Protein AF-A0A816WF20-F1 (afdb_monomer_lite)

Radius of gyration: 17.98 Å; chains: 1; bounding box: 58×35×50 Å

Organism: NCBI:txid392030

Secondary structure (DSSP, 8-state):
--EEGGG---------HHHHHHHHS-HHHHHHHHHHHHHHHSTT---EEEEETTEEEEEEEEEEETTEEEEEEEEEEEE-SSSSSEEEEEE---S---SSS--HHHHHHHHHHHTGGGTT----TT-HHHHHHHHHHHHHTT--------------

Sequence (156 aa):
MEKKIEDVDFEFPQLSLDDLHALFLSSYKIKLAPAYVEEHLDKDGDYIIGIGDDNDFILRCTIQSRHSNAVKYKTWIQYSLTGEPIVAWYYTSTAEAMTLGSCSHVVSIIWYLSYARHHDFQVSQGRHRIQQAVMERTIESEGDVEEIDSNHDEED

Foldseek 3Di:
DKDAPVPDDADAAADDPVRLCVQQVDPPLLVCLLLQCLQQVDPPHPWIWDQPPVDSQKIWTWGADPVDNPDIKIKIWGADPPDGGTDDMDMDDPPPPPPGHDDSNVSNVNCVNRYQVVVPNDRDPPDNPPCVVVVVVVVVVVPDPDPPPPPDDDDD

Structure (mmCIF, N/CA/C/O backbone):
data_AF-A0A816WF20-F1
#
_entry.id   AF-A0A816WF20-F1
#
loop_
_atom_site.group_PDB
_atom_site.id
_atom_site.type_symbol
_atom_site.label_atom_id
_atom_site.label_alt_id
_atom_site.label_comp_id
_atom_site.label_asym_id
_atom_site.label_entity_id
_atom_site.label_seq_id
_atom_site.pdbx_PDB_ins_code
_atom_site.Cartn_x
_atom_site.Cartn_y
_atom_site.Cartn_z
_atom_site.occupancy
_atom_site.B_iso_or_equiv
_atom_site.auth_seq_id
_atom_site.auth_comp_id
_atom_site.auth_asym_id
_atom_site.auth_atom_id
_atom_site.pdbx_PDB_model_num
ATOM 1 N N . MET A 1 1 ? -4.320 -15.632 -9.854 1.00 47.75 1 MET A N 1
ATOM 2 C CA . MET A 1 1 ? -4.098 -14.922 -11.154 1.00 47.75 1 MET A CA 1
ATOM 3 C C . MET A 1 1 ? -3.602 -13.505 -10.869 1.00 47.75 1 MET A C 1
ATOM 5 O O . MET A 1 1 ? -4.205 -12.844 -10.038 1.00 47.75 1 MET A O 1
ATOM 9 N N . GLU A 1 2 ? -2.506 -13.057 -11.484 1.00 54.78 2 GLU A N 1
ATOM 10 C CA . GLU A 1 2 ? -1.911 -11.727 -11.252 1.00 54.78 2 GLU A CA 1
ATOM 11 C C . GLU A 1 2 ? -2.718 -10.622 -11.957 1.00 54.78 2 GLU A C 1
ATOM 13 O O . GLU A 1 2 ? -3.037 -10.754 -13.138 1.00 54.78 2 GLU A O 1
ATOM 18 N N . LYS A 1 3 ? -3.082 -9.560 -11.233 1.00 59.06 3 LYS A N 1
ATOM 19 C CA . LYS A 1 3 ? -3.906 -8.448 -11.729 1.00 59.06 3 LYS A CA 1
ATOM 20 C C . LYS A 1 3 ? -3.264 -7.111 -11.341 1.00 59.06 3 LYS A C 1
ATOM 22 O O . LYS A 1 3 ? -2.439 -7.052 -10.427 1.00 59.06 3 LYS A O 1
ATOM 27 N N . LYS A 1 4 ? -3.608 -6.031 -12.043 1.00 63.72 4 LYS A N 1
ATOM 28 C CA . LYS A 1 4 ? -3.246 -4.683 -11.587 1.00 63.72 4 LYS A CA 1
ATOM 29 C C . LYS A 1 4 ? -4.064 -4.335 -10.348 1.00 63.72 4 LYS A C 1
ATOM 31 O O . LYS A 1 4 ? -5.187 -4.807 -10.210 1.00 63.72 4 LYS A O 1
ATOM 36 N N . ILE A 1 5 ? -3.521 -3.490 -9.474 1.00 65.00 5 ILE A N 1
ATOM 37 C CA . ILE A 1 5 ? -4.203 -3.042 -8.246 1.00 65.00 5 ILE A CA 1
ATOM 38 C C . ILE A 1 5 ? -5.610 -2.479 -8.506 1.00 65.00 5 ILE A C 1
ATOM 40 O O . ILE A 1 5 ? -6.511 -2.710 -7.711 1.00 65.00 5 ILE A O 1
ATOM 44 N N . GLU A 1 6 ? -5.801 -1.789 -9.632 1.00 63.50 6 GLU A N 1
ATOM 45 C CA . GLU A 1 6 ? -7.080 -1.202 -10.056 1.00 63.50 6 GLU A CA 1
ATOM 46 C C . GLU A 1 6 ? -8.132 -2.242 -10.488 1.00 63.50 6 GLU A C 1
ATOM 48 O O . GLU A 1 6 ? -9.326 -1.960 -10.440 1.00 63.50 6 GLU A O 1
ATOM 53 N N . ASP A 1 7 ? -7.704 -3.458 -10.843 1.00 64.19 7 ASP A N 1
ATOM 54 C CA . ASP A 1 7 ? -8.557 -4.538 -11.360 1.00 64.19 7 ASP A CA 1
ATOM 55 C C . ASP A 1 7 ? -8.886 -5.615 -10.303 1.00 64.19 7 ASP A C 1
ATOM 57 O O . ASP A 1 7 ? -9.509 -6.645 -10.610 1.00 64.19 7 ASP A O 1
ATOM 61 N N . VAL A 1 8 ? -8.425 -5.428 -9.062 1.00 65.25 8 VAL A N 1
ATOM 62 C CA . VAL A 1 8 ? -8.678 -6.341 -7.940 1.00 65.25 8 VAL A CA 1
ATOM 63 C C . VAL A 1 8 ? -9.628 -5.675 -6.956 1.00 65.25 8 VAL A C 1
ATOM 65 O O . VAL A 1 8 ? -9.271 -4.702 -6.301 1.00 65.25 8 VAL A O 1
ATOM 68 N N . ASP A 1 9 ? -10.823 -6.241 -6.820 1.00 70.88 9 ASP A N 1
ATOM 69 C CA . ASP A 1 9 ? -11.753 -5.881 -5.753 1.00 70.88 9 ASP A CA 1
ATOM 70 C C . ASP A 1 9 ? -11.370 -6.647 -4.478 1.00 70.88 9 ASP A C 1
ATOM 72 O O . ASP A 1 9 ? -11.476 -7.876 -4.439 1.00 70.88 9 ASP A O 1
ATOM 76 N N . PHE A 1 10 ? -10.826 -5.940 -3.482 1.00 79.94 10 PHE A N 1
ATOM 77 C CA . PHE A 1 10 ? -10.458 -6.511 -2.185 1.00 79.94 10 PHE A CA 1
ATOM 78 C C . PHE A 1 10 ? -10.490 -5.491 -1.052 1.00 79.94 10 PHE A C 1
ATOM 80 O O . PHE A 1 10 ? -10.148 -4.313 -1.213 1.00 79.94 10 PHE A O 1
ATOM 87 N N . GLU A 1 11 ? -10.846 -5.979 0.133 1.00 86.38 11 GLU A N 1
ATOM 88 C CA . GLU A 1 11 ? -10.797 -5.204 1.365 1.00 86.38 11 GLU A CA 1
ATOM 89 C C . GLU A 1 11 ? -9.381 -5.221 1.952 1.00 86.38 11 GLU A C 1
ATOM 91 O O . GLU A 1 11 ? -8.689 -6.234 1.944 1.00 86.38 11 GLU A O 1
ATOM 96 N N . PHE A 1 12 ? -8.941 -4.081 2.479 1.00 89.00 12 PHE A N 1
ATOM 97 C CA . PHE A 1 12 ? -7.661 -3.941 3.175 1.00 89.00 12 PHE A CA 1
ATOM 98 C C . PHE A 1 12 ? -7.880 -3.020 4.378 1.00 89.00 12 PHE A C 1
ATOM 100 O O . PHE A 1 12 ? -8.669 -2.076 4.250 1.00 89.00 12 PHE A O 1
ATOM 107 N N . PRO A 1 13 ? -7.234 -3.262 5.531 1.00 92.75 13 PRO A N 1
ATOM 108 C CA . PRO A 1 13 ? -7.473 -2.467 6.725 1.00 92.75 13 PRO A CA 1
ATOM 109 C C . PRO A 1 13 ? -7.075 -1.008 6.517 1.00 92.75 13 PRO A C 1
ATOM 111 O O . PRO A 1 13 ? -6.018 -0.706 5.961 1.00 92.75 13 PRO A O 1
ATOM 114 N N . GLN A 1 14 ? -7.917 -0.105 7.011 1.00 93.38 14 GLN A N 1
ATOM 115 C CA . GLN A 1 14 ? -7.639 1.323 7.020 1.00 93.38 14 GLN A CA 1
ATOM 116 C C . GLN A 1 14 ? -6.818 1.678 8.267 1.00 93.38 14 GLN A C 1
ATOM 118 O O . GLN A 1 14 ? -7.230 1.380 9.385 1.00 93.38 14 GLN A O 1
ATOM 123 N N . LEU A 1 15 ? -5.665 2.316 8.071 1.00 92.81 15 LEU A N 1
ATOM 124 C CA . LEU A 1 15 ? -4.731 2.722 9.128 1.00 92.81 15 LEU A CA 1
ATOM 125 C C . LEU A 1 15 ? -4.614 4.247 9.150 1.00 92.81 15 LEU A C 1
ATOM 127 O O . LEU A 1 15 ? -4.667 4.889 8.099 1.00 92.81 15 LEU A O 1
ATOM 131 N N . SER A 1 16 ? -4.412 4.830 10.330 1.00 92.44 16 SER A N 1
ATOM 132 C CA . SER A 1 16 ? -4.028 6.237 10.468 1.00 92.44 16 SER A CA 1
ATOM 133 C C . SER A 1 16 ? -2.529 6.437 10.195 1.00 92.44 16 SER A C 1
ATOM 135 O O . SER A 1 16 ? -1.747 5.485 10.164 1.00 92.44 16 SER A O 1
ATOM 137 N N . LEU A 1 17 ? -2.093 7.690 10.012 1.00 89.50 17 LEU A N 1
ATOM 138 C CA . LEU A 1 17 ? -0.658 7.995 9.910 1.00 89.50 17 LEU A CA 1
ATOM 139 C C . LEU A 1 17 ? 0.113 7.612 11.178 1.00 89.50 17 LEU A C 1
ATOM 141 O O . LEU A 1 17 ? 1.270 7.207 11.075 1.00 89.50 17 LEU A O 1
ATOM 145 N N . ASP A 1 18 ? -0.516 7.719 12.347 1.00 90.06 18 ASP A N 1
ATOM 146 C CA . ASP A 1 18 ? 0.108 7.350 13.617 1.00 90.06 18 ASP A CA 1
ATOM 147 C C . ASP A 1 18 ? 0.316 5.835 13.708 1.00 90.06 18 ASP A C 1
ATOM 149 O O . ASP A 1 18 ? 1.401 5.397 14.093 1.00 90.06 18 ASP A O 1
ATOM 153 N N . ASP A 1 19 ? -0.653 5.037 13.246 1.00 91.00 19 ASP A N 1
ATOM 154 C CA . ASP A 1 19 ? -0.499 3.578 13.166 1.00 91.00 19 ASP A CA 1
ATOM 155 C C . ASP A 1 19 ? 0.644 3.196 12.218 1.00 91.00 19 ASP A C 1
ATOM 157 O O . ASP A 1 19 ? 1.455 2.322 12.521 1.00 91.00 19 ASP A O 1
ATOM 161 N N . LEU A 1 20 ? 0.767 3.889 11.080 1.00 89.62 20 LEU A N 1
ATOM 162 C CA . LEU A 1 20 ? 1.862 3.665 10.135 1.00 89.62 20 LEU A CA 1
ATOM 163 C C . LEU A 1 20 ? 3.222 4.033 10.744 1.00 89.62 20 LEU A C 1
ATOM 165 O O . LEU A 1 20 ? 4.191 3.287 10.574 1.00 89.62 20 LEU A O 1
ATOM 169 N N . HIS A 1 21 ? 3.313 5.155 11.467 1.00 87.25 21 HIS A N 1
ATOM 170 C CA . HIS A 1 21 ? 4.533 5.542 12.180 1.00 87.25 21 HIS A CA 1
ATOM 171 C C . HIS A 1 21 ? 4.922 4.510 13.246 1.00 87.25 21 HIS A C 1
ATOM 173 O O . HIS A 1 21 ? 6.109 4.200 13.369 1.00 87.25 21 HIS A O 1
ATOM 179 N N . ALA A 1 22 ? 3.946 3.957 13.970 1.00 87.75 22 ALA A N 1
ATOM 180 C CA . ALA A 1 22 ? 4.173 2.887 14.936 1.00 87.75 22 ALA A CA 1
ATOM 181 C C . ALA A 1 22 ? 4.643 1.590 14.254 1.00 87.75 22 ALA A C 1
ATOM 183 O O . ALA A 1 22 ? 5.574 0.949 14.738 1.00 87.75 22 ALA A O 1
ATOM 184 N N . LEU A 1 23 ? 4.058 1.244 13.102 1.00 87.06 23 LEU A N 1
ATOM 185 C CA . LEU A 1 23 ? 4.363 0.019 12.360 1.00 87.06 23 LEU A CA 1
ATOM 186 C C . LEU A 1 23 ? 5.782 0.003 11.775 1.00 87.06 23 LEU A C 1
ATOM 188 O O . LEU A 1 23 ? 6.470 -1.014 11.834 1.00 87.06 23 LEU A O 1
ATOM 192 N N . PHE A 1 24 ? 6.226 1.116 11.184 1.00 83.44 24 PHE A N 1
ATOM 193 C CA . PHE A 1 24 ? 7.499 1.167 10.452 1.00 83.44 24 PHE A CA 1
ATOM 194 C C . PHE A 1 24 ? 8.640 1.844 11.203 1.00 83.44 24 PHE A C 1
ATOM 196 O O . PHE A 1 24 ? 9.760 1.862 10.688 1.00 83.44 24 PHE A O 1
ATOM 203 N N . LEU A 1 25 ? 8.370 2.426 12.379 1.00 72.31 25 LEU A N 1
ATOM 204 C CA . LEU A 1 25 ? 9.329 3.115 13.259 1.00 72.31 25 LEU A CA 1
ATOM 205 C C . LEU A 1 25 ? 10.164 4.223 12.577 1.00 72.31 25 LEU A C 1
ATOM 207 O O . LEU A 1 25 ? 11.066 4.796 13.181 1.00 72.31 25 LEU A O 1
ATOM 211 N N . SER A 1 26 ? 9.868 4.554 11.318 1.00 70.81 26 SER A N 1
ATOM 212 C CA . SER A 1 26 ? 10.623 5.479 10.481 1.00 70.81 26 SER A CA 1
ATOM 213 C C . SER A 1 26 ? 9.664 6.402 9.740 1.00 70.81 26 SER A C 1
ATOM 215 O O . SER A 1 26 ? 9.089 6.061 8.703 1.00 70.81 26 SER A O 1
ATOM 217 N N . SER A 1 27 ? 9.529 7.620 10.260 1.00 75.94 27 SER A N 1
ATOM 218 C CA . SER A 1 27 ? 8.761 8.694 9.619 1.00 75.94 27 SER A CA 1
ATOM 219 C C . SER A 1 27 ? 9.316 9.064 8.239 1.00 75.94 27 SER A C 1
ATOM 221 O O . SER A 1 27 ? 8.571 9.491 7.359 1.00 75.94 27 SER A O 1
ATOM 223 N N . TYR A 1 28 ? 10.616 8.852 8.015 1.00 79.88 28 TYR A N 1
ATOM 224 C CA . TYR A 1 28 ? 11.260 9.075 6.724 1.00 79.88 28 TYR A CA 1
ATOM 225 C C . TYR A 1 28 ? 10.716 8.144 5.633 1.00 79.88 28 TYR A C 1
ATOM 227 O O . TYR A 1 28 ? 10.339 8.612 4.559 1.00 79.88 28 TYR A O 1
ATOM 235 N N . LYS A 1 29 ? 10.581 6.841 5.919 1.00 79.06 29 LYS A N 1
ATOM 236 C CA . LYS A 1 29 ? 10.032 5.876 4.950 1.00 79.06 29 LYS A CA 1
ATOM 237 C C . LYS A 1 29 ? 8.583 6.195 4.573 1.00 79.06 29 LYS A C 1
ATOM 239 O O . LYS A 1 29 ? 8.191 6.002 3.427 1.00 79.06 29 LYS A O 1
ATOM 244 N N . ILE A 1 30 ? 7.803 6.738 5.506 1.00 83.69 30 ILE A N 1
ATOM 245 C CA . ILE A 1 30 ? 6.420 7.166 5.244 1.00 83.69 30 ILE A CA 1
ATOM 246 C C . ILE A 1 30 ? 6.378 8.428 4.379 1.00 83.69 30 ILE A C 1
ATOM 248 O O . ILE A 1 30 ? 5.577 8.501 3.454 1.00 83.69 30 ILE A O 1
ATOM 252 N N . LYS A 1 31 ? 7.291 9.385 4.585 1.00 84.81 31 LYS A N 1
ATOM 253 C CA . LYS A 1 31 ? 7.442 10.549 3.687 1.00 84.81 31 LYS A CA 1
ATOM 254 C C . LYS A 1 31 ? 7.859 10.153 2.268 1.00 84.81 31 LYS A C 1
ATOM 256 O O . LYS A 1 31 ? 7.525 10.852 1.317 1.00 84.81 31 LYS A O 1
ATOM 261 N N . LEU A 1 32 ? 8.578 9.040 2.136 1.00 82.50 32 LEU A N 1
ATOM 262 C CA . LEU A 1 32 ? 8.983 8.453 0.861 1.00 82.50 32 LEU A CA 1
ATOM 263 C C . LEU A 1 32 ? 7.861 7.712 0.133 1.00 82.50 32 LEU A C 1
ATOM 265 O O . LEU A 1 32 ? 7.900 7.618 -1.095 1.00 82.50 32 LEU A O 1
ATOM 269 N N . ALA A 1 33 ? 6.889 7.176 0.871 1.00 86.38 33 ALA A N 1
ATOM 270 C CA . ALA A 1 33 ? 5.840 6.324 0.326 1.00 86.38 33 ALA A CA 1
ATOM 271 C C . ALA A 1 33 ? 5.099 6.940 -0.878 1.00 86.38 33 ALA A C 1
ATOM 273 O O . ALA A 1 33 ? 5.004 6.241 -1.887 1.00 86.38 33 ALA A O 1
ATOM 274 N N . PRO A 1 34 ? 4.674 8.223 -0.863 1.00 86.62 34 PRO A N 1
ATOM 275 C CA . PRO A 1 34 ? 4.048 8.851 -2.024 1.00 86.62 34 PRO A CA 1
ATOM 276 C C . PRO A 1 34 ? 4.884 8.748 -3.301 1.00 86.62 34 PRO A C 1
ATOM 278 O O . PRO A 1 34 ? 4.351 8.374 -4.336 1.00 86.62 34 PRO A O 1
ATOM 281 N N . ALA A 1 35 ? 6.193 9.009 -3.233 1.00 82.12 35 ALA A N 1
ATOM 282 C CA . ALA A 1 35 ? 7.063 8.986 -4.410 1.00 82.12 35 ALA A CA 1
ATOM 283 C C . ALA A 1 35 ? 7.208 7.569 -4.994 1.00 82.12 35 ALA A C 1
ATOM 285 O O . ALA A 1 35 ? 7.179 7.396 -6.208 1.00 82.12 35 ALA A O 1
ATOM 286 N N . TYR A 1 36 ? 7.317 6.549 -4.131 1.00 79.88 36 TYR A N 1
ATOM 287 C CA . TYR A 1 36 ? 7.309 5.140 -4.552 1.00 79.88 36 TYR A CA 1
ATOM 288 C C . TYR A 1 36 ? 5.976 4.741 -5.194 1.00 79.88 36 TYR A C 1
ATOM 290 O O . TYR A 1 36 ? 5.961 4.004 -6.175 1.00 79.88 36 TYR A O 1
ATOM 298 N N . VAL A 1 37 ? 4.856 5.212 -4.642 1.00 81.12 37 VAL A N 1
ATOM 299 C CA . VAL A 1 37 ? 3.531 4.941 -5.208 1.00 81.12 37 VAL A CA 1
ATOM 300 C C . VAL A 1 37 ? 3.393 5.613 -6.562 1.00 81.12 37 VAL A C 1
ATOM 302 O O . VAL A 1 37 ? 3.014 4.945 -7.512 1.00 81.12 37 VAL A O 1
ATOM 305 N N . GLU A 1 38 ? 3.726 6.898 -6.683 1.00 80.00 38 GLU A N 1
ATOM 306 C CA . GLU A 1 38 ? 3.634 7.606 -7.961 1.00 80.00 38 GLU A CA 1
ATOM 307 C C . GLU A 1 38 ? 4.432 6.887 -9.053 1.00 80.00 38 GLU A C 1
ATOM 309 O O . GLU A 1 38 ? 3.920 6.687 -10.148 1.00 80.00 38 GLU A O 1
ATOM 314 N N . GLU A 1 39 ? 5.660 6.464 -8.747 1.00 74.00 39 GLU A N 1
ATOM 315 C CA . GLU A 1 39 ? 6.555 5.777 -9.684 1.00 74.00 39 GLU A CA 1
ATOM 316 C C . GLU A 1 39 ? 6.001 4.448 -10.208 1.00 74.00 39 GLU A C 1
ATOM 318 O O . GLU A 1 39 ? 6.243 4.091 -11.360 1.00 74.00 39 GLU A O 1
ATOM 323 N N . HIS A 1 40 ? 5.272 3.706 -9.376 1.00 72.50 40 HIS A N 1
ATOM 324 C CA . HIS A 1 40 ? 4.843 2.359 -9.732 1.00 72.50 40 HIS A CA 1
ATOM 325 C C . HIS A 1 40 ? 3.345 2.222 -10.025 1.00 72.50 40 HIS A C 1
ATOM 327 O O . HIS A 1 40 ? 2.953 1.217 -10.608 1.00 72.50 40 HIS A O 1
ATOM 333 N N . LEU A 1 41 ? 2.513 3.203 -9.665 1.00 68.31 41 LEU A N 1
ATOM 334 C CA . LEU A 1 41 ? 1.069 3.190 -9.926 1.00 68.31 41 LEU A CA 1
ATOM 335 C C . LEU A 1 41 ? 0.699 3.751 -11.318 1.00 68.31 41 LEU A C 1
ATOM 337 O O . LEU A 1 41 ? -0.474 3.728 -11.682 1.00 68.31 41 LEU A O 1
ATOM 341 N N . ASP A 1 42 ? 1.659 4.278 -12.089 1.00 60.03 42 ASP A N 1
ATOM 342 C CA . ASP A 1 42 ? 1.409 4.794 -13.445 1.00 60.03 42 ASP A CA 1
ATOM 343 C C . ASP A 1 42 ? 1.112 3.668 -14.463 1.00 60.03 42 ASP A C 1
ATOM 345 O O . ASP A 1 42 ? 1.325 2.485 -14.204 1.00 60.03 42 ASP A O 1
ATOM 349 N N . LYS A 1 43 ? 0.610 4.020 -15.654 1.00 47.06 43 LYS A N 1
ATOM 350 C CA . LYS A 1 43 ? 0.174 3.076 -16.706 1.00 47.06 43 LYS A CA 1
ATOM 351 C C . LYS A 1 43 ? 1.280 2.132 -17.189 1.00 47.06 43 LYS A C 1
ATOM 353 O O . LYS A 1 43 ? 0.967 0.997 -17.561 1.00 47.06 43 LYS A O 1
ATOM 358 N N . ASP A 1 44 ? 2.525 2.600 -17.130 1.00 52.91 44 ASP A N 1
ATOM 359 C CA . ASP A 1 44 ? 3.752 1.851 -17.428 1.00 52.91 44 ASP A CA 1
ATOM 360 C C . ASP A 1 44 ? 4.392 1.229 -16.168 1.00 52.91 44 ASP A C 1
ATOM 362 O O . ASP A 1 44 ? 5.420 0.556 -16.248 1.00 52.91 44 ASP A O 1
ATOM 366 N N . GLY A 1 45 ? 3.790 1.457 -14.999 1.00 53.31 45 GLY A N 1
ATOM 367 C CA . GLY A 1 45 ? 4.208 0.932 -13.711 1.00 53.31 45 GLY A CA 1
ATOM 368 C C . GLY A 1 45 ? 3.936 -0.566 -13.584 1.00 53.31 45 GLY A C 1
ATOM 369 O O . GLY A 1 45 ? 2.85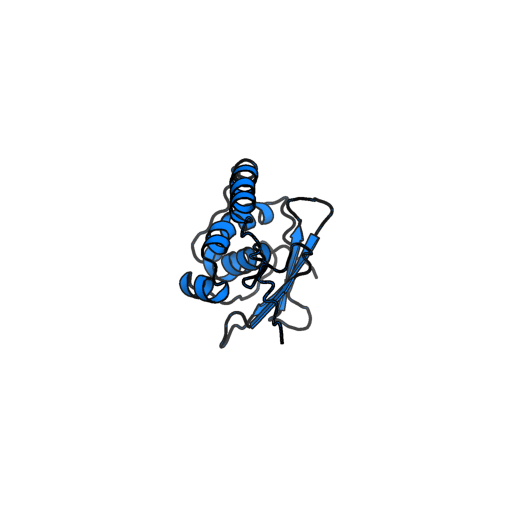9 -1.077 -13.892 1.00 53.31 45 GLY A O 1
ATOM 370 N N . ASP A 1 46 ? 4.943 -1.286 -13.101 1.00 56.50 46 ASP A N 1
ATOM 371 C CA . ASP A 1 46 ? 4.970 -2.748 -13.005 1.00 56.50 46 ASP A CA 1
ATOM 372 C C . ASP A 1 46 ? 4.313 -3.283 -11.709 1.00 56.50 46 ASP A C 1
ATOM 374 O O . ASP A 1 46 ? 4.666 -4.364 -11.230 1.00 56.50 46 ASP A O 1
ATOM 378 N N . TYR A 1 47 ? 3.383 -2.528 -11.103 1.00 64.88 47 TYR A N 1
ATOM 379 C CA . TYR A 1 47 ? 2.742 -2.913 -9.841 1.00 64.88 47 TYR A CA 1
ATOM 380 C C . TYR A 1 47 ? 1.654 -3.955 -10.067 1.00 64.88 47 TYR A C 1
ATOM 382 O O . TYR A 1 47 ? 0.509 -3.665 -10.424 1.00 64.88 47 TYR A O 1
ATOM 390 N N . ILE A 1 48 ? 2.031 -5.204 -9.836 1.00 65.12 48 ILE A N 1
ATOM 391 C CA . ILE A 1 48 ? 1.124 -6.339 -9.933 1.00 65.12 48 ILE A CA 1
ATOM 392 C C . ILE A 1 48 ? 0.753 -6.748 -8.517 1.00 65.12 48 ILE A C 1
ATOM 394 O O . ILE A 1 48 ? 1.628 -7.148 -7.747 1.00 65.12 48 ILE A O 1
ATOM 398 N N . ILE A 1 49 ? -0.536 -6.671 -8.193 1.00 68.31 49 ILE A N 1
ATOM 399 C CA . ILE A 1 49 ? -1.082 -7.128 -6.918 1.00 68.31 49 ILE A CA 1
ATOM 400 C C . ILE A 1 49 ? -1.963 -8.345 -7.177 1.00 68.31 49 ILE A C 1
ATOM 402 O O . ILE A 1 49 ? -2.937 -8.298 -7.923 1.00 68.31 49 ILE A O 1
ATOM 406 N N . GLY A 1 50 ? -1.620 -9.456 -6.542 1.00 63.72 50 GLY A N 1
ATOM 407 C CA . GLY A 1 50 ? -2.456 -10.644 -6.477 1.00 63.72 50 GLY A CA 1
ATOM 408 C C . GLY A 1 50 ? -2.825 -10.944 -5.034 1.00 63.72 50 GLY A C 1
ATOM 409 O O . GLY A 1 50 ? -1.987 -10.843 -4.141 1.00 63.72 50 GLY A O 1
ATOM 410 N N . ILE A 1 51 ? -4.064 -11.358 -4.809 1.00 67.50 51 ILE A N 1
ATOM 411 C CA . ILE A 1 51 ? -4.453 -12.016 -3.559 1.00 67.50 51 ILE A CA 1
ATOM 412 C C . ILE A 1 51 ? -4.040 -13.484 -3.680 1.00 67.50 51 ILE A C 1
ATOM 414 O O . ILE A 1 51 ? -4.101 -14.058 -4.773 1.00 67.50 51 ILE A O 1
ATOM 418 N N . GLY A 1 52 ? -3.547 -14.079 -2.596 1.00 60.81 52 GLY A N 1
ATOM 419 C CA . GLY A 1 52 ? -3.253 -15.509 -2.570 1.00 60.81 52 GLY A CA 1
ATOM 420 C C . GLY A 1 52 ? -4.519 -16.332 -2.804 1.00 60.81 52 GLY A C 1
ATOM 421 O O . GLY A 1 52 ? -5.502 -16.136 -2.105 1.00 60.81 52 GLY A O 1
ATOM 422 N N . ASP A 1 53 ? -4.475 -17.279 -3.747 1.00 59.69 53 ASP A N 1
ATOM 423 C CA . ASP A 1 53 ? -5.643 -18.096 -4.118 1.00 59.69 53 ASP A CA 1
ATOM 424 C C . ASP A 1 53 ? -6.179 -18.958 -2.939 1.00 59.69 53 ASP A C 1
ATOM 426 O O . ASP A 1 53 ? -7.342 -19.348 -2.948 1.00 59.69 53 ASP A O 1
ATOM 430 N N . ASP A 1 54 ? -5.351 -19.214 -1.913 1.00 59.50 54 ASP A N 1
ATOM 431 C CA . ASP A 1 54 ? -5.673 -20.055 -0.746 1.00 59.50 54 ASP A CA 1
ATOM 432 C C . ASP A 1 54 ? -5.850 -19.268 0.573 1.00 59.50 54 ASP A C 1
ATOM 434 O O . ASP A 1 54 ? -6.199 -19.850 1.603 1.00 59.50 54 ASP A O 1
ATOM 438 N N . ASN A 1 55 ? -5.548 -17.963 0.588 1.00 63.56 55 ASN A N 1
ATOM 439 C CA . ASN A 1 55 ? -5.634 -17.128 1.789 1.00 63.56 55 ASN A CA 1
ATOM 440 C C . ASN A 1 55 ? -5.973 -15.683 1.413 1.00 63.56 55 ASN A C 1
ATOM 442 O O . ASN A 1 55 ? -5.096 -14.922 0.990 1.00 63.56 55 ASN A O 1
ATOM 446 N N . ASP A 1 56 ? -7.230 -15.311 1.655 1.00 69.19 56 ASP A N 1
ATOM 447 C CA . ASP A 1 56 ? -7.786 -13.985 1.367 1.00 69.19 56 ASP A CA 1
ATOM 448 C C . ASP A 1 56 ? -7.031 -12.843 2.077 1.00 69.19 56 ASP A C 1
ATOM 450 O O . ASP A 1 56 ? -7.123 -11.684 1.677 1.00 69.19 56 ASP A O 1
ATOM 454 N N . PHE A 1 57 ? -6.214 -13.160 3.086 1.00 83.50 57 PHE A N 1
ATOM 455 C CA . PHE A 1 57 ? -5.475 -12.201 3.904 1.00 83.50 57 PHE A CA 1
ATOM 456 C C . PHE A 1 57 ? -3.970 -12.150 3.622 1.00 83.50 57 PHE A C 1
ATOM 458 O O . PHE A 1 57 ? -3.206 -11.592 4.414 1.00 83.50 57 PHE A O 1
ATOM 465 N N . ILE A 1 58 ? -3.518 -12.730 2.505 1.00 86.12 58 ILE A N 1
ATOM 466 C CA . ILE A 1 58 ? -2.144 -12.567 2.023 1.00 86.12 58 ILE A CA 1
ATOM 467 C C . ILE A 1 58 ? -2.156 -11.834 0.688 1.00 86.12 58 ILE A C 1
ATOM 469 O O . ILE A 1 58 ? -2.544 -12.368 -0.353 1.00 86.12 58 ILE A O 1
ATOM 473 N N . LEU A 1 59 ? -1.636 -10.615 0.726 1.00 86.06 59 LEU A N 1
ATOM 474 C CA . LEU A 1 59 ? -1.364 -9.806 -0.444 1.00 86.06 59 LEU A CA 1
ATOM 475 C C . LEU A 1 59 ? 0.003 -10.175 -1.015 1.00 86.06 59 LEU A C 1
ATOM 477 O O . LEU A 1 59 ? 0.994 -10.197 -0.285 1.00 86.06 59 LEU A O 1
ATOM 481 N N . ARG A 1 60 ? 0.079 -10.420 -2.321 1.00 85.38 60 ARG A N 1
ATOM 482 C CA . ARG A 1 60 ? 1.330 -10.597 -3.057 1.00 85.38 60 ARG A CA 1
ATOM 483 C C . ARG A 1 60 ? 1.507 -9.443 -4.026 1.00 85.38 60 ARG A C 1
ATOM 485 O O . ARG A 1 60 ? 0.700 -9.272 -4.933 1.00 85.38 60 ARG A O 1
ATOM 492 N N . CYS A 1 61 ? 2.598 -8.712 -3.878 1.00 79.62 61 CYS A N 1
ATOM 493 C CA . CYS A 1 61 ? 2.954 -7.613 -4.761 1.00 79.62 61 CYS A CA 1
ATOM 494 C C . CYS A 1 61 ? 4.249 -7.938 -5.502 1.00 79.62 61 CYS A C 1
ATOM 496 O O . CYS A 1 61 ? 5.206 -8.426 -4.899 1.00 79.62 61 CYS A O 1
ATOM 498 N N . THR A 1 62 ? 4.300 -7.627 -6.791 1.00 79.81 62 THR A N 1
ATOM 499 C CA . THR A 1 62 ? 5.548 -7.583 -7.558 1.00 79.81 62 THR A CA 1
ATOM 500 C C . THR A 1 62 ? 5.831 -6.135 -7.928 1.00 79.81 62 THR A C 1
ATOM 502 O O . THR A 1 62 ? 4.943 -5.448 -8.422 1.00 79.81 62 THR A O 1
ATOM 505 N N . ILE A 1 63 ? 7.052 -5.676 -7.657 1.00 77.06 63 ILE A N 1
ATOM 506 C CA . ILE A 1 63 ? 7.488 -4.291 -7.864 1.00 77.06 63 ILE A CA 1
ATOM 507 C C . ILE A 1 63 ? 8.807 -4.308 -8.630 1.00 77.06 63 ILE A C 1
ATOM 509 O O . ILE A 1 63 ? 9.722 -5.053 -8.278 1.00 77.06 63 ILE A O 1
ATOM 513 N N . GLN A 1 64 ? 8.923 -3.504 -9.682 1.00 75.94 64 GLN A N 1
ATOM 514 C CA . GLN A 1 64 ? 10.168 -3.372 -10.435 1.00 75.94 64 GLN A CA 1
ATOM 515 C C . GLN A 1 64 ? 11.201 -2.555 -9.653 1.00 75.94 64 GLN A C 1
ATOM 517 O O . GLN A 1 64 ? 10.875 -1.555 -9.019 1.00 75.94 64 GLN A O 1
ATOM 522 N N . SER A 1 65 ? 12.462 -2.978 -9.704 1.00 72.06 65 SER A N 1
ATOM 523 C CA . SER A 1 65 ? 13.565 -2.213 -9.135 1.00 72.06 65 SER A CA 1
ATOM 524 C C . SER A 1 65 ? 13.765 -0.909 -9.898 1.00 72.06 65 SER A C 1
ATOM 526 O O . SER A 1 65 ? 13.872 -0.907 -11.122 1.00 72.06 65 SER A O 1
ATOM 528 N N . ARG A 1 66 ? 13.960 0.184 -9.164 1.00 66.81 66 ARG A N 1
ATOM 529 C CA . ARG A 1 66 ? 14.330 1.491 -9.731 1.00 66.81 66 ARG A CA 1
ATOM 530 C C . ARG A 1 66 ? 15.672 1.496 -10.451 1.00 66.81 66 ARG A C 1
ATOM 532 O O . ARG A 1 66 ? 15.912 2.304 -11.340 1.00 66.81 66 ARG A O 1
ATOM 539 N N . HIS A 1 67 ? 16.573 0.614 -10.021 1.00 68.56 67 HIS A N 1
ATOM 540 C CA . HIS A 1 67 ? 17.957 0.577 -10.492 1.00 68.56 67 HIS A CA 1
ATOM 541 C C . HIS A 1 67 ? 18.150 -0.408 -11.645 1.00 68.56 67 HIS A C 1
ATOM 543 O O . HIS A 1 67 ? 19.217 -0.459 -12.252 1.00 68.56 67 HIS A O 1
ATOM 549 N N . SER A 1 68 ? 17.139 -1.231 -11.936 1.00 68.12 68 SER A N 1
ATOM 550 C CA . SER A 1 68 ? 17.218 -2.204 -13.013 1.00 68.12 68 SER A CA 1
ATOM 551 C C . SER A 1 68 ? 15.837 -2.643 -13.464 1.00 68.12 68 SER A C 1
ATOM 553 O O . SER A 1 68 ? 15.124 -3.337 -12.741 1.00 68.12 68 SER A O 1
ATOM 555 N N . ASN A 1 69 ? 15.536 -2.368 -14.731 1.00 67.69 69 ASN A N 1
ATOM 556 C CA . ASN A 1 69 ? 14.312 -2.842 -15.370 1.00 67.69 69 ASN A CA 1
ATOM 557 C C . ASN A 1 69 ? 14.234 -4.381 -15.439 1.00 67.69 69 ASN A C 1
ATOM 559 O O . ASN A 1 69 ? 13.154 -4.933 -15.641 1.00 67.69 69 ASN A O 1
ATOM 563 N N . ALA A 1 70 ? 15.367 -5.074 -15.274 1.00 72.88 70 ALA A N 1
ATOM 564 C CA . ALA A 1 70 ? 15.449 -6.533 -15.268 1.00 72.88 70 ALA A CA 1
ATOM 565 C C . ALA A 1 70 ? 15.159 -7.157 -13.891 1.00 72.88 70 ALA A C 1
ATOM 567 O O . ALA A 1 70 ? 14.933 -8.364 -13.808 1.00 72.88 70 ALA A O 1
ATOM 568 N N . VAL A 1 71 ? 15.179 -6.368 -12.812 1.00 75.00 71 VAL A N 1
ATOM 569 C CA . VAL A 1 71 ? 14.994 -6.868 -11.445 1.00 75.00 71 VAL A CA 1
ATOM 570 C C . VAL A 1 71 ? 13.582 -6.554 -10.972 1.00 75.00 71 VAL A C 1
ATOM 572 O O . VAL A 1 71 ? 13.145 -5.406 -10.999 1.00 75.00 71 VAL A O 1
ATOM 575 N N . LYS A 1 72 ? 12.882 -7.581 -10.489 1.00 77.19 72 LYS A N 1
ATOM 576 C CA . LYS A 1 72 ? 11.579 -7.452 -9.834 1.00 77.19 72 LYS A CA 1
ATOM 577 C C . LYS A 1 72 ? 11.664 -8.012 -8.422 1.00 77.19 72 LYS A C 1
ATOM 579 O O . LYS A 1 72 ? 12.118 -9.138 -8.221 1.00 77.19 72 LYS A O 1
ATOM 584 N N . TYR A 1 73 ? 11.213 -7.231 -7.457 1.00 79.69 73 TYR A N 1
ATOM 585 C CA . TYR A 1 73 ? 11.072 -7.643 -6.072 1.00 79.69 73 TYR A CA 1
ATOM 586 C C . TYR A 1 73 ? 9.669 -8.181 -5.842 1.00 79.69 73 TYR A C 1
ATOM 588 O O . TYR A 1 73 ? 8.688 -7.603 -6.309 1.00 79.69 73 TYR A O 1
ATOM 596 N N . LYS A 1 74 ? 9.578 -9.290 -5.113 1.00 82.44 74 LYS A N 1
ATOM 597 C CA . LYS A 1 74 ? 8.306 -9.827 -4.640 1.00 82.44 74 LYS A CA 1
ATOM 598 C C . LYS A 1 74 ? 8.150 -9.486 -3.173 1.00 82.44 74 LYS A C 1
ATOM 600 O O . LYS A 1 74 ? 9.105 -9.616 -2.409 1.00 82.44 74 LYS A O 1
ATOM 605 N N . THR A 1 75 ? 6.944 -9.089 -2.811 1.00 84.31 75 THR A N 1
ATOM 606 C CA . THR A 1 75 ? 6.545 -8.748 -1.455 1.00 84.31 75 THR A CA 1
ATOM 607 C C . THR A 1 75 ? 5.286 -9.523 -1.106 1.00 84.31 75 THR A C 1
ATOM 609 O O . THR A 1 75 ? 4.383 -9.653 -1.930 1.00 84.31 75 THR A O 1
ATOM 612 N N . TRP A 1 76 ? 5.220 -10.011 0.124 1.00 87.31 76 TRP A N 1
ATOM 613 C CA . TRP A 1 76 ? 4.035 -10.610 0.712 1.00 87.31 76 TRP A CA 1
ATOM 614 C C . TRP A 1 76 ? 3.678 -9.832 1.964 1.00 87.31 76 TRP A C 1
ATOM 616 O O . TRP A 1 76 ? 4.555 -9.556 2.779 1.00 87.31 76 TRP A O 1
ATOM 626 N N . ILE A 1 77 ? 2.407 -9.482 2.106 1.00 88.50 77 ILE A N 1
ATOM 627 C CA . ILE A 1 77 ? 1.874 -8.801 3.283 1.00 88.50 77 ILE A CA 1
ATOM 628 C C . ILE A 1 77 ? 0.710 -9.634 3.787 1.00 88.50 77 ILE A C 1
ATOM 630 O O . ILE A 1 77 ? -0.275 -9.829 3.077 1.00 88.50 77 ILE A O 1
ATOM 634 N N . GLN A 1 78 ? 0.842 -10.130 5.009 1.00 90.69 78 GLN A N 1
ATOM 635 C CA . GLN A 1 78 ? -0.254 -10.734 5.737 1.00 90.69 78 GLN A CA 1
ATOM 636 C C . GLN A 1 78 ? -0.956 -9.641 6.537 1.00 90.69 78 GLN A C 1
ATOM 638 O O . GLN A 1 78 ? -0.324 -8.939 7.330 1.00 90.69 78 GLN A O 1
ATOM 643 N N . TYR A 1 79 ? -2.257 -9.507 6.332 1.00 91.81 79 TYR A N 1
ATOM 644 C CA . TYR A 1 79 ? -3.082 -8.510 7.003 1.00 91.81 79 TYR A CA 1
ATOM 645 C C . TYR A 1 79 ? -4.242 -9.179 7.737 1.00 91.81 79 TYR A C 1
ATOM 647 O O . TYR A 1 79 ? -4.445 -10.386 7.641 1.00 91.81 79 TYR A O 1
ATOM 655 N N . SER A 1 80 ? -4.987 -8.404 8.510 1.00 90.19 80 SER A N 1
ATOM 656 C CA . SER A 1 80 ? -6.252 -8.840 9.084 1.00 90.19 80 SER A CA 1
ATOM 657 C C . SER A 1 80 ? -7.257 -7.705 9.013 1.00 90.19 80 SER A C 1
ATOM 659 O O . SER A 1 80 ? -6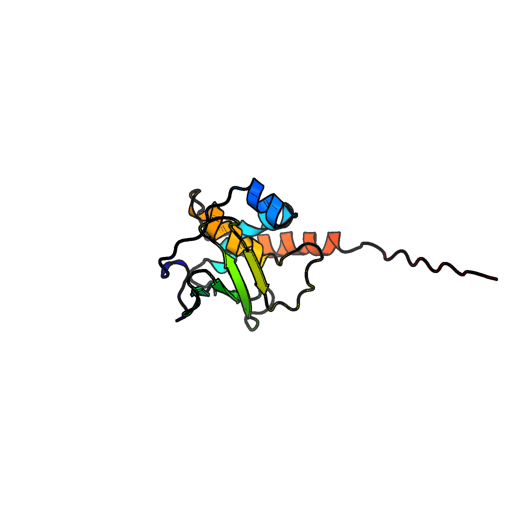.911 -6.540 9.199 1.00 90.19 80 SER A O 1
ATOM 661 N N . LEU A 1 81 ? -8.520 -8.046 8.769 1.00 89.25 81 LEU A N 1
ATOM 662 C CA . LEU A 1 81 ? -9.633 -7.101 8.895 1.00 89.25 81 LEU A CA 1
ATOM 663 C C . LEU A 1 81 ? -10.154 -7.027 10.339 1.00 89.25 81 LEU A C 1
ATOM 665 O O . LEU A 1 81 ? -10.895 -6.112 10.689 1.00 89.25 81 LEU A O 1
ATOM 669 N N . THR A 1 82 ? -9.763 -7.983 11.189 1.00 85.88 82 THR A N 1
ATOM 670 C CA . THR A 1 82 ? -10.165 -8.058 12.597 1.00 85.88 82 THR A CA 1
ATOM 671 C C . THR A 1 82 ? -8.945 -8.241 13.497 1.00 85.88 82 THR A C 1
ATOM 673 O O . THR A 1 82 ? -8.211 -9.220 13.353 1.00 85.88 82 THR A O 1
ATOM 676 N N . GLY A 1 83 ? -8.742 -7.346 14.463 1.00 87.25 83 GLY A N 1
ATOM 677 C CA . GLY A 1 83 ? -7.585 -7.395 15.363 1.00 87.25 83 GLY A CA 1
ATOM 678 C C . GLY A 1 83 ? -6.396 -6.603 14.822 1.00 87.25 83 GLY A C 1
ATOM 679 O O . GLY A 1 83 ? -6.588 -5.478 14.371 1.00 87.25 83 GLY A O 1
ATOM 680 N N . GLU A 1 84 ? -5.189 -7.174 14.899 1.00 88.62 84 GLU A N 1
ATOM 681 C CA . GLU A 1 84 ? -3.955 -6.511 14.454 1.00 88.62 84 GLU A CA 1
ATOM 682 C C . GLU A 1 84 ? -3.965 -6.323 12.922 1.00 88.62 84 GLU A C 1
ATOM 684 O O . GLU A 1 84 ? -3.967 -7.325 12.199 1.00 88.62 84 GLU A O 1
ATOM 689 N N . PRO A 1 85 ? -3.982 -5.080 12.402 1.00 91.06 85 PRO A N 1
ATOM 690 C CA . PRO A 1 85 ? -4.233 -4.826 10.982 1.00 91.06 85 PRO A CA 1
ATOM 691 C C . PRO A 1 85 ? -3.169 -5.398 10.042 1.00 91.06 85 PRO A C 1
ATOM 693 O O . PRO A 1 85 ? -3.494 -5.938 8.985 1.00 91.06 85 PRO A O 1
ATOM 696 N N . ILE A 1 86 ? -1.893 -5.299 10.420 1.00 92.25 86 ILE A N 1
ATOM 697 C CA . ILE A 1 86 ? -0.764 -5.833 9.653 1.00 92.25 86 ILE A CA 1
ATOM 698 C C . ILE A 1 86 ? -0.062 -6.870 10.518 1.00 92.25 86 ILE A C 1
ATOM 700 O O . ILE A 1 86 ? 0.536 -6.543 11.536 1.00 92.25 86 ILE A O 1
ATOM 704 N N . VAL A 1 87 ? -0.132 -8.129 10.094 1.00 90.62 87 VAL A N 1
ATOM 705 C CA . VAL A 1 87 ? 0.354 -9.268 10.880 1.00 90.62 87 VAL A CA 1
ATOM 706 C C . VAL A 1 87 ? 1.830 -9.533 10.599 1.00 90.62 87 VAL A C 1
ATOM 708 O O . VAL A 1 87 ? 2.610 -9.755 11.521 1.00 90.62 87 VAL A O 1
ATOM 711 N N . ALA A 1 88 ? 2.217 -9.536 9.322 1.00 88.25 88 ALA A N 1
ATOM 712 C CA . ALA A 1 88 ? 3.588 -9.811 8.903 1.00 88.25 88 ALA A CA 1
ATOM 713 C C . ALA A 1 88 ? 3.846 -9.332 7.471 1.00 88.25 88 ALA A C 1
ATOM 715 O O . ALA A 1 88 ? 2.923 -9.198 6.665 1.00 88.25 88 ALA A O 1
ATOM 716 N N . TRP A 1 89 ? 5.117 -9.148 7.118 1.00 88.56 89 TRP A N 1
ATOM 717 C CA . TRP A 1 89 ? 5.538 -8.950 5.733 1.00 88.56 89 TRP A CA 1
ATOM 718 C C . TRP A 1 89 ? 6.854 -9.663 5.432 1.00 88.56 89 TRP A C 1
ATOM 720 O O . TRP A 1 89 ? 7.707 -9.845 6.298 1.00 88.56 89 TRP A O 1
ATOM 730 N N . TYR A 1 90 ? 7.029 -10.037 4.169 1.00 85.00 90 TYR A N 1
ATOM 731 C CA . TYR A 1 90 ? 8.251 -10.633 3.639 1.00 85.00 90 TYR A CA 1
ATOM 732 C C . TYR A 1 90 ? 8.551 -10.051 2.257 1.00 85.00 90 TYR A C 1
ATOM 734 O O . TYR A 1 90 ? 7.626 -9.737 1.511 1.00 85.00 90 TYR A O 1
ATOM 742 N N . TYR A 1 91 ? 9.825 -9.899 1.895 1.00 83.25 91 TYR A N 1
ATOM 743 C CA . TYR A 1 91 ? 10.217 -9.385 0.583 1.00 83.25 91 TYR A CA 1
ATOM 744 C C . TYR A 1 91 ? 11.534 -10.001 0.085 1.00 83.25 91 TYR A C 1
ATOM 746 O O . TYR A 1 91 ? 12.375 -10.404 0.883 1.00 83.25 91 TYR A O 1
ATOM 754 N N . THR A 1 92 ? 11.727 -10.068 -1.239 1.00 76.69 92 THR A N 1
ATOM 755 C CA . THR A 1 92 ? 12.889 -10.737 -1.875 1.00 76.69 92 THR A CA 1
ATOM 756 C C . THR A 1 92 ? 14.063 -9.817 -2.225 1.00 76.69 92 THR A C 1
ATOM 758 O O . THR A 1 92 ? 14.964 -10.230 -2.951 1.00 76.69 92 THR A O 1
ATOM 761 N N . SER A 1 93 ? 14.044 -8.553 -1.806 1.00 67.81 93 SER A N 1
ATOM 762 C CA . SER A 1 93 ? 15.121 -7.603 -2.117 1.00 67.81 93 SER A CA 1
ATOM 763 C C . SER A 1 93 ? 16.408 -7.951 -1.374 1.00 67.81 93 SER A C 1
ATOM 765 O O . SER A 1 93 ? 16.385 -8.137 -0.162 1.00 67.81 93 SER A O 1
ATOM 767 N N . THR A 1 94 ? 17.521 -7.989 -2.111 1.00 57.47 94 THR A N 1
ATOM 768 C CA . THR A 1 94 ? 18.887 -8.180 -1.595 1.00 57.47 94 THR A CA 1
ATOM 769 C C . THR A 1 94 ? 19.513 -6.896 -1.066 1.00 57.47 94 THR A C 1
ATOM 771 O O . THR A 1 94 ? 20.569 -6.966 -0.448 1.00 57.47 94 THR A O 1
ATOM 774 N N . ALA A 1 95 ? 18.893 -5.734 -1.311 1.00 56.19 95 ALA A N 1
ATOM 775 C CA . ALA A 1 95 ? 19.252 -4.521 -0.587 1.00 56.19 95 ALA A CA 1
ATOM 776 C C . ALA A 1 95 ? 19.042 -4.806 0.899 1.00 56.19 95 ALA A C 1
ATOM 778 O O . ALA A 1 95 ? 17.937 -5.208 1.281 1.00 56.19 95 ALA A O 1
ATOM 779 N N . GLU A 1 96 ? 20.135 -4.684 1.651 1.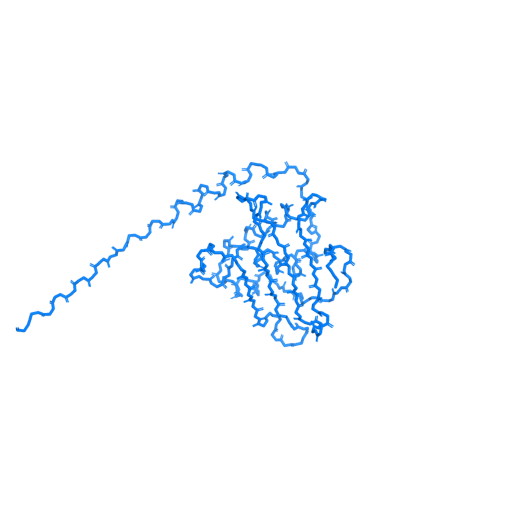00 47.69 96 GLU A N 1
ATOM 780 C CA . GLU A 1 96 ? 20.300 -5.030 3.058 1.00 47.69 96 GLU A CA 1
ATOM 781 C C . GLU A 1 96 ? 18.995 -4.850 3.818 1.00 47.69 96 GLU A C 1
ATOM 783 O O . GLU A 1 96 ? 18.321 -3.827 3.676 1.00 47.69 96 GLU A O 1
ATOM 788 N N . ALA A 1 97 ? 18.605 -5.880 4.572 1.00 47.31 97 ALA A N 1
ATOM 789 C CA . ALA A 1 97 ? 17.476 -5.820 5.480 1.00 47.31 97 ALA A CA 1
ATOM 790 C C . ALA A 1 97 ? 17.628 -4.558 6.332 1.00 47.31 97 ALA A C 1
ATOM 792 O O . ALA A 1 97 ? 18.404 -4.560 7.283 1.00 47.31 97 ALA A O 1
ATOM 793 N N . MET A 1 98 ? 16.970 -3.461 5.921 1.00 52.06 98 MET A N 1
ATOM 794 C CA . MET A 1 98 ? 17.159 -2.167 6.558 1.00 52.06 98 MET A CA 1
ATOM 795 C C . MET A 1 98 ? 16.925 -2.397 8.037 1.00 52.06 98 MET A C 1
ATOM 797 O O . MET A 1 98 ? 15.867 -2.905 8.414 1.00 52.06 98 MET A O 1
ATOM 801 N N . THR A 1 99 ? 17.907 -2.010 8.840 1.00 47.12 99 THR A N 1
ATOM 802 C CA . THR A 1 99 ? 18.091 -2.285 10.272 1.00 47.12 99 THR A CA 1
ATOM 803 C C . THR A 1 99 ? 16.888 -1.912 11.154 1.00 47.12 99 THR A C 1
ATOM 805 O O . THR A 1 99 ? 16.874 -2.197 12.343 1.00 47.12 99 THR A O 1
ATOM 808 N N . LEU A 1 100 ? 15.847 -1.314 10.567 1.00 49.47 100 LEU A N 1
ATOM 809 C CA . LEU A 1 100 ? 14.584 -0.905 11.170 1.00 49.47 100 LEU A CA 1
ATOM 810 C C . LEU A 1 100 ? 13.384 -1.330 10.288 1.00 49.47 100 LEU A C 1
ATOM 812 O O . LEU A 1 100 ? 12.675 -0.501 9.709 1.00 49.47 100 LEU A O 1
ATOM 816 N N . GLY A 1 101 ? 13.193 -2.641 10.127 1.00 59.16 101 GLY A N 1
ATOM 817 C CA . GLY A 1 101 ? 11.867 -3.269 10.008 1.00 59.16 101 GLY A CA 1
ATOM 818 C C . GLY A 1 101 ? 11.273 -3.529 8.617 1.00 59.16 101 GLY A C 1
ATOM 819 O O . GLY A 1 101 ? 10.547 -4.504 8.464 1.00 59.16 101 GLY A O 1
ATOM 820 N N . SER A 1 102 ? 11.543 -2.738 7.577 1.00 72.00 102 SER A N 1
ATOM 821 C CA . SER A 1 102 ? 10.941 -2.963 6.242 1.00 72.00 102 SER A CA 1
ATOM 822 C C . SER A 1 102 ? 11.643 -2.184 5.124 1.00 72.00 102 SER A C 1
ATOM 824 O O . SER A 1 102 ? 12.253 -1.144 5.380 1.00 72.00 102 SER A O 1
ATOM 826 N N . CYS A 1 103 ? 11.554 -2.647 3.872 1.00 77.69 103 CYS A N 1
ATOM 827 C CA . CYS A 1 103 ? 11.999 -1.859 2.717 1.00 77.69 103 CYS A CA 1
ATOM 828 C C . CYS A 1 103 ? 10.940 -0.814 2.314 1.00 77.69 103 CYS A C 1
ATOM 8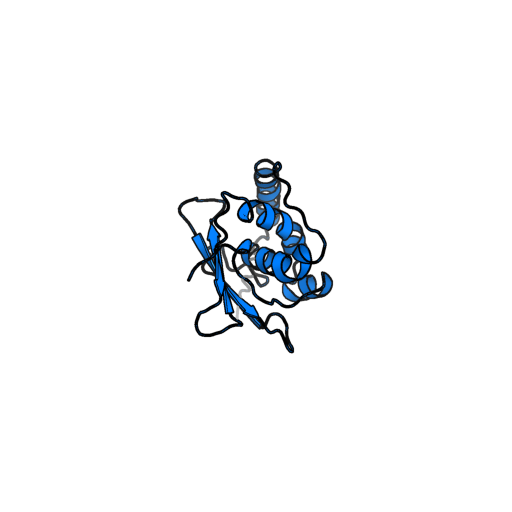30 O O . CYS A 1 103 ? 9.742 -1.018 2.514 1.00 77.69 103 CYS A O 1
ATOM 832 N N . SER A 1 104 ? 11.358 0.289 1.690 1.00 79.62 104 SER A N 1
ATOM 833 C CA . SER A 1 104 ? 10.454 1.367 1.247 1.00 79.62 104 SER A CA 1
ATOM 834 C C . SER A 1 104 ? 9.353 0.898 0.281 1.00 79.62 104 SER A C 1
ATOM 836 O O . SER A 1 104 ? 8.275 1.488 0.227 1.00 79.62 104 SER A O 1
ATOM 838 N N . HIS A 1 105 ? 9.579 -0.208 -0.436 1.00 79.50 105 HIS A N 1
ATOM 839 C CA . HIS A 1 105 ? 8.548 -0.854 -1.250 1.00 79.50 105 HIS A CA 1
ATOM 840 C C . HIS A 1 105 ? 7.392 -1.392 -0.390 1.00 79.50 105 HIS A C 1
ATOM 842 O O . HIS A 1 105 ? 6.236 -1.143 -0.697 1.00 79.50 105 HIS A O 1
ATOM 848 N N . VAL A 1 106 ? 7.681 -2.076 0.723 1.00 86.00 106 VAL A N 1
ATOM 849 C CA . VAL A 1 106 ? 6.646 -2.560 1.659 1.00 86.00 106 VAL A CA 1
ATOM 850 C C . VAL A 1 106 ? 5.879 -1.385 2.262 1.00 86.00 106 VAL A C 1
ATOM 852 O O . VAL A 1 106 ? 4.649 -1.397 2.283 1.00 86.00 106 VAL A O 1
ATOM 855 N N . VAL A 1 107 ? 6.605 -0.354 2.708 1.00 88.44 107 VAL A N 1
ATOM 856 C CA . VAL A 1 107 ? 6.003 0.834 3.331 1.00 88.44 107 VAL A CA 1
ATOM 857 C C . VAL A 1 107 ? 5.055 1.538 2.368 1.00 88.44 107 VAL A C 1
ATOM 859 O O . VAL A 1 107 ? 3.948 1.893 2.758 1.00 88.44 107 VAL A O 1
ATOM 862 N N . SER A 1 108 ? 5.461 1.701 1.108 1.00 87.81 108 SER A N 1
ATOM 863 C CA . SER A 1 108 ? 4.630 2.341 0.086 1.00 87.81 108 SER A CA 1
ATOM 864 C C . SER A 1 108 ? 3.375 1.543 -0.266 1.00 87.81 108 SER A C 1
ATOM 866 O O . SER A 1 108 ? 2.312 2.156 -0.361 1.00 87.81 108 SER A O 1
ATOM 868 N N . ILE A 1 109 ? 3.462 0.205 -0.372 1.00 87.62 109 ILE A N 1
ATOM 869 C CA . ILE A 1 109 ? 2.281 -0.659 -0.570 1.00 87.62 109 ILE A CA 1
ATOM 870 C C . ILE A 1 109 ? 1.274 -0.423 0.559 1.00 87.62 109 ILE A C 1
ATOM 872 O O . ILE A 1 109 ? 0.112 -0.104 0.306 1.00 87.62 109 ILE A O 1
ATOM 876 N N . ILE A 1 110 ? 1.726 -0.592 1.806 1.00 90.81 110 ILE A N 1
ATOM 877 C CA . ILE A 1 110 ? 0.849 -0.540 2.978 1.00 90.81 110 ILE A CA 1
ATOM 878 C C . ILE A 1 110 ? 0.266 0.865 3.120 1.00 90.81 110 ILE A C 1
ATOM 880 O O . ILE A 1 110 ? -0.948 0.995 3.191 1.00 90.81 110 ILE A O 1
ATOM 884 N N . TRP A 1 111 ? 1.092 1.914 3.045 1.00 92.00 111 TRP A N 1
ATOM 885 C CA . TRP A 1 111 ? 0.636 3.305 3.115 1.00 92.00 111 TRP A CA 1
ATOM 886 C C . TRP A 1 111 ? -0.431 3.634 2.061 1.00 92.00 111 TRP A C 1
ATOM 888 O O . TRP A 1 111 ? -1.429 4.287 2.376 1.00 92.00 111 TRP A O 1
ATOM 898 N N . TYR A 1 112 ? -0.264 3.174 0.817 1.00 89.00 112 TYR A N 1
ATOM 899 C CA . TYR A 1 112 ? -1.254 3.431 -0.226 1.00 89.00 112 TYR A CA 1
ATOM 900 C C . TYR A 1 112 ? -2.585 2.739 0.064 1.00 89.00 112 TYR A C 1
ATOM 902 O O . TYR A 1 112 ? -3.635 3.388 0.053 1.00 89.00 112 TYR A O 1
ATOM 910 N N . LEU A 1 113 ? -2.529 1.432 0.342 1.00 88.94 113 LEU A N 1
ATOM 911 C CA . LEU A 1 113 ? -3.706 0.590 0.533 1.00 88.94 113 LEU A CA 1
ATOM 912 C C . LEU A 1 113 ? -4.468 0.908 1.819 1.00 88.94 113 LEU A C 1
ATOM 914 O O . LEU A 1 113 ? -5.690 0.813 1.834 1.00 88.94 113 LEU A O 1
ATOM 918 N N . SER A 1 114 ? -3.778 1.287 2.891 1.00 92.12 114 SER A N 1
ATOM 919 C CA . SER A 1 114 ? -4.417 1.515 4.185 1.00 92.12 114 SER A CA 1
ATOM 920 C C . SER A 1 114 ? -4.764 2.972 4.459 1.00 92.12 114 SER A C 1
ATOM 922 O O . SER A 1 114 ? -5.603 3.238 5.313 1.00 92.12 114 SER A O 1
ATOM 924 N N . TYR A 1 115 ? -4.117 3.927 3.787 1.00 92.50 115 TYR A N 1
ATOM 925 C CA . TYR A 1 115 ? -4.279 5.349 4.091 1.00 92.50 115 TYR A CA 1
ATOM 926 C C . TYR A 1 115 ? -4.567 6.182 2.843 1.00 92.50 115 TYR A C 1
ATOM 928 O O . TYR A 1 115 ? -5.635 6.789 2.746 1.00 92.50 115 TYR A O 1
ATOM 936 N N . ALA A 1 116 ? -3.648 6.212 1.875 1.00 89.81 116 ALA A N 1
ATOM 937 C CA . ALA A 1 116 ? -3.679 7.205 0.801 1.00 89.81 116 ALA A CA 1
ATOM 938 C C . ALA A 1 116 ? -4.908 7.079 -0.113 1.00 89.81 116 ALA A C 1
ATOM 940 O O . ALA A 1 116 ? -5.537 8.090 -0.434 1.00 89.81 116 ALA A O 1
ATOM 941 N N . ARG A 1 117 ? -5.304 5.849 -0.478 1.00 85.88 117 ARG A N 1
ATOM 942 C CA . ARG A 1 117 ? -6.479 5.603 -1.338 1.00 85.88 117 ARG A CA 1
ATOM 943 C C . ARG A 1 117 ? -7.808 6.053 -0.714 1.00 85.88 117 ARG A C 1
ATOM 945 O O . ARG A 1 117 ? -8.788 6.214 -1.429 1.00 85.88 117 ARG A O 1
ATOM 952 N N . HIS A 1 118 ? -7.834 6.262 0.604 1.00 87.19 118 HIS A N 1
ATOM 953 C CA . HIS A 1 118 ? -9.001 6.727 1.359 1.00 87.19 118 HIS A CA 1
ATOM 954 C C . HIS A 1 118 ? -8.986 8.243 1.631 1.00 87.19 118 HIS A C 1
ATOM 956 O O . HIS A 1 118 ? -9.946 8.763 2.188 1.00 87.19 118 HIS A O 1
ATOM 962 N N . HIS A 1 119 ? -7.911 8.948 1.255 1.00 86.12 119 HIS A N 1
ATOM 963 C CA . HIS A 1 119 ? -7.694 10.376 1.531 1.00 86.12 119 HIS A CA 1
ATOM 964 C C . HIS A 1 119 ? -7.416 11.176 0.245 1.00 86.12 119 HIS A C 1
ATOM 966 O O . HIS A 1 119 ? -6.536 12.036 0.218 1.00 86.12 119 HIS A O 1
ATOM 972 N N . ASP A 1 120 ? -8.139 10.864 -0.835 1.00 79.69 120 ASP A N 1
ATOM 973 C CA . ASP A 1 120 ? -8.096 11.576 -2.123 1.00 79.69 120 ASP A CA 1
ATOM 974 C C . ASP A 1 120 ? -6.704 11.678 -2.780 1.00 79.69 120 ASP A C 1
ATOM 976 O O . ASP A 1 120 ? -6.465 12.571 -3.596 1.00 79.69 120 ASP A O 1
ATOM 980 N N . PHE A 1 121 ? -5.772 10.768 -2.473 1.00 80.88 121 PHE A N 1
ATOM 981 C CA . PHE A 1 121 ? -4.434 10.795 -3.066 1.00 80.88 121 PHE A CA 1
ATOM 982 C C . PHE A 1 121 ? -4.490 10.674 -4.598 1.00 80.88 121 PHE A C 1
ATOM 984 O O . PHE A 1 121 ? -5.019 9.702 -5.137 1.00 80.88 121 PHE A O 1
ATOM 991 N N . GLN A 1 122 ? -3.908 11.655 -5.294 1.00 71.88 122 GLN A N 1
ATOM 992 C CA . GLN A 1 122 ? -3.811 11.695 -6.753 1.00 71.88 122 GLN A CA 1
ATOM 993 C C . GLN A 1 122 ? -2.353 11.551 -7.179 1.00 71.88 122 GLN A C 1
ATOM 995 O O . GLN A 1 122 ? -1.490 12.293 -6.709 1.00 71.88 122 GLN A O 1
ATOM 1000 N N . VAL A 1 123 ? -2.084 10.635 -8.108 1.00 69.12 123 VAL A N 1
ATOM 1001 C CA . VAL A 1 123 ? -0.747 10.456 -8.685 1.00 69.12 123 VAL A CA 1
ATOM 1002 C C . VAL A 1 123 ? -0.416 11.642 -9.591 1.00 69.12 123 VAL A C 1
ATOM 1004 O O . VAL A 1 123 ? -1.143 11.917 -10.551 1.00 69.12 123 VAL A O 1
ATOM 1007 N N . SER A 1 124 ? 0.686 12.351 -9.323 1.00 64.25 124 SER A N 1
ATOM 1008 C CA . SER A 1 124 ? 1.130 13.436 -10.200 1.00 64.25 124 SER A CA 1
ATOM 1009 C C . SER A 1 124 ? 1.862 12.885 -11.432 1.00 64.25 124 SER A C 1
ATOM 1011 O O . SER A 1 124 ? 2.973 12.373 -11.358 1.00 64.25 124 SER A O 1
ATOM 1013 N N . GLN A 1 125 ? 1.251 13.036 -12.608 1.00 55.56 125 GLN A N 1
ATOM 1014 C CA . GLN A 1 125 ? 1.710 12.493 -13.901 1.00 55.56 125 GLN A CA 1
ATOM 1015 C C . GLN A 1 125 ? 3.004 13.143 -14.467 1.00 55.56 125 GLN A C 1
ATOM 1017 O O . GLN A 1 125 ? 3.253 13.088 -15.667 1.00 55.56 125 GLN A O 1
ATOM 1022 N N . GLY A 1 126 ? 3.821 13.834 -13.657 1.00 50.19 126 GLY A N 1
ATOM 1023 C CA . GLY A 1 126 ? 4.855 14.743 -14.185 1.00 50.19 126 GLY A CA 1
ATOM 1024 C C . GLY A 1 126 ? 6.150 14.925 -13.390 1.00 50.19 126 GLY A C 1
ATOM 1025 O O . GLY A 1 126 ? 6.940 15.794 -13.760 1.00 50.19 126 GLY A O 1
ATOM 1026 N N . ARG A 1 127 ? 6.408 14.173 -12.308 1.00 52.47 127 ARG A N 1
ATOM 1027 C CA . ARG A 1 127 ? 7.549 14.454 -11.396 1.00 52.47 127 ARG A CA 1
ATOM 1028 C C . ARG A 1 127 ? 8.649 13.384 -11.346 1.00 52.47 127 ARG A C 1
ATOM 1030 O O . ARG A 1 127 ? 9.649 13.594 -10.658 1.00 52.47 127 ARG A O 1
ATOM 1037 N N . HIS A 1 128 ? 8.530 12.304 -12.120 1.00 54.41 128 HIS A N 1
ATOM 1038 C CA . HIS A 1 128 ? 9.309 11.070 -11.927 1.00 54.41 128 HIS A CA 1
ATOM 1039 C C . HIS A 1 128 ? 10.839 11.212 -11.925 1.00 54.41 128 HIS A C 1
ATOM 1041 O O . HIS A 1 128 ? 11.503 10.569 -11.122 1.00 54.41 128 HIS A O 1
ATOM 1047 N N . ARG A 1 129 ? 11.437 12.063 -12.770 1.00 48.03 129 ARG A N 1
ATOM 1048 C CA . ARG A 1 129 ? 12.905 12.037 -12.964 1.00 48.03 129 ARG A CA 1
ATOM 1049 C C . ARG A 1 129 ? 13.705 12.929 -12.009 1.00 48.03 129 ARG A C 1
ATOM 1051 O O . ARG A 1 129 ? 14.882 12.673 -11.789 1.00 48.03 129 ARG A O 1
ATOM 1058 N N . ILE A 1 130 ? 13.096 13.982 -11.455 1.00 45.41 130 ILE A N 1
ATOM 1059 C CA . ILE A 1 130 ? 13.806 14.958 -10.603 1.00 45.41 130 ILE A CA 1
ATOM 1060 C C . ILE A 1 130 ? 13.862 14.479 -9.146 1.00 45.41 130 ILE A C 1
ATOM 1062 O O . ILE A 1 130 ? 14.877 14.672 -8.483 1.00 45.41 130 ILE A O 1
ATOM 1066 N N . GLN A 1 131 ? 12.811 13.818 -8.648 1.00 50.06 131 GLN A N 1
ATOM 1067 C CA . GLN A 1 131 ? 12.793 13.299 -7.275 1.00 50.06 131 GLN A CA 1
ATOM 1068 C C . GLN A 1 131 ? 13.807 12.166 -7.060 1.00 50.06 131 GLN A C 1
ATOM 1070 O O . GLN A 1 131 ? 14.426 12.123 -6.000 1.00 50.06 131 GLN A O 1
ATOM 1075 N N . GLN A 1 132 ? 14.039 11.316 -8.070 1.00 46.06 132 GLN A N 1
ATOM 1076 C CA . GLN A 1 132 ? 14.997 10.205 -8.006 1.00 46.06 132 GLN A CA 1
ATOM 1077 C C . GLN A 1 132 ? 16.407 10.680 -7.619 1.00 46.06 132 GLN A C 1
ATOM 1079 O O . GLN A 1 132 ? 16.949 10.241 -6.610 1.00 46.06 132 GLN A O 1
ATOM 1084 N N . ALA A 1 133 ? 16.957 11.649 -8.358 1.00 45.34 133 ALA A N 1
ATOM 1085 C CA . ALA A 1 133 ? 18.321 12.140 -8.144 1.00 45.34 133 ALA A CA 1
ATOM 1086 C C . ALA A 1 133 ? 18.493 12.960 -6.851 1.00 45.34 133 ALA A C 1
ATOM 1088 O O . ALA A 1 133 ? 19.592 13.034 -6.303 1.00 45.34 133 ALA A O 1
ATOM 1089 N N . VAL A 1 134 ? 17.426 13.615 -6.379 1.00 51.91 134 VAL A N 1
ATOM 1090 C CA . VAL A 1 134 ? 17.460 14.410 -5.140 1.00 51.91 134 VAL A CA 1
ATOM 1091 C C . VAL A 1 134 ? 17.403 13.501 -3.916 1.00 51.91 134 VAL A C 1
ATOM 1093 O O . VAL A 1 134 ? 18.136 13.735 -2.962 1.00 51.91 134 VAL A O 1
ATOM 1096 N N . MET A 1 135 ? 16.576 12.456 -3.955 1.00 52.12 135 MET A N 1
ATOM 1097 C CA . MET A 1 135 ? 16.393 11.549 -2.824 1.00 52.12 135 MET A CA 1
ATOM 1098 C C . MET A 1 135 ? 17.563 10.575 -2.649 1.00 52.12 135 MET A C 1
ATOM 1100 O O . MET A 1 135 ? 17.954 10.288 -1.522 1.00 52.12 135 MET A O 1
ATOM 1104 N N . GLU A 1 136 ? 18.152 10.109 -3.754 1.00 49.91 136 GLU A N 1
ATOM 1105 C CA . GLU A 1 136 ? 19.315 9.207 -3.768 1.00 49.91 136 GLU A CA 1
ATOM 1106 C C . GLU A 1 136 ? 20.528 9.827 -3.055 1.00 49.91 136 GLU A C 1
ATOM 1108 O O . GLU A 1 136 ? 21.111 9.198 -2.176 1.00 49.91 136 GLU A O 1
ATOM 1113 N N . ARG A 1 137 ? 20.811 11.115 -3.303 1.00 42.72 137 ARG A N 1
ATOM 1114 C CA . ARG A 1 137 ? 21.878 11.853 -2.600 1.00 42.72 137 ARG A CA 1
ATOM 1115 C C . ARG A 1 137 ? 21.668 11.946 -1.092 1.00 42.72 137 ARG A C 1
ATOM 1117 O O . ARG A 1 137 ? 22.641 12.047 -0.357 1.00 42.72 137 ARG A O 1
ATOM 1124 N N . THR A 1 138 ? 20.418 11.977 -0.635 1.00 46.53 138 THR A N 1
ATOM 1125 C CA . THR A 1 138 ? 20.107 12.078 0.795 1.00 46.53 138 THR A CA 1
ATOM 1126 C C . THR A 1 138 ? 20.310 10.740 1.504 1.00 46.53 138 THR A C 1
ATOM 1128 O O . THR A 1 138 ? 20.799 10.728 2.627 1.00 46.53 138 THR A O 1
ATOM 1131 N N . ILE A 1 139 ? 19.998 9.621 0.840 1.00 50.75 139 ILE A N 1
ATOM 1132 C CA . ILE A 1 139 ? 20.187 8.273 1.401 1.00 50.75 139 ILE A CA 1
ATOM 1133 C C . ILE A 1 139 ? 21.680 7.932 1.508 1.00 50.75 139 ILE A C 1
ATOM 1135 O O . ILE A 1 139 ? 22.104 7.396 2.526 1.00 50.75 139 ILE A O 1
ATOM 1139 N N . GLU A 1 140 ? 22.488 8.289 0.504 1.00 50.31 140 GLU A N 1
ATOM 1140 C CA . GLU A 1 140 ? 23.943 8.068 0.539 1.00 50.31 140 GLU A CA 1
ATOM 1141 C C . GLU A 1 140 ? 24.646 8.928 1.603 1.00 50.31 140 GLU A C 1
ATOM 1143 O O . GLU A 1 140 ? 25.637 8.496 2.180 1.00 50.31 140 GLU A O 1
ATOM 1148 N N . SER A 1 141 ? 24.131 10.126 1.909 1.00 44.69 141 SER A N 1
ATOM 1149 C CA . SER A 1 141 ? 24.775 11.048 2.859 1.00 44.69 141 SER A CA 1
ATOM 1150 C C . SER A 1 141 ? 24.579 10.712 4.343 1.00 44.69 141 SER A C 1
ATOM 1152 O O . SER A 1 141 ? 25.238 11.315 5.183 1.00 44.69 141 SER A O 1
ATOM 1154 N N . GLU A 1 142 ? 23.669 9.794 4.681 1.00 48.06 142 GLU A N 1
ATOM 1155 C CA . GLU A 1 142 ? 23.353 9.422 6.074 1.00 48.06 142 GLU A CA 1
ATOM 1156 C C . GLU A 1 142 ? 23.899 8.029 6.463 1.00 48.06 142 GLU A C 1
ATOM 1158 O O . GLU A 1 142 ? 23.627 7.547 7.562 1.00 48.06 142 GLU A O 1
ATOM 1163 N N . GLY A 1 143 ? 24.670 7.382 5.575 1.00 39.19 143 GLY A N 1
ATOM 1164 C CA . GLY A 1 143 ? 25.213 6.027 5.751 1.00 39.19 143 GLY A CA 1
ATOM 1165 C C . GLY A 1 143 ? 26.555 5.919 6.487 1.00 39.19 143 GLY A C 1
ATOM 1166 O O . GLY A 1 143 ? 26.974 4.806 6.793 1.00 39.19 143 GLY A O 1
ATOM 1167 N N . ASP A 1 144 ? 27.212 7.032 6.815 1.00 36.47 144 ASP A N 1
ATOM 1168 C CA . ASP A 1 144 ? 28.519 7.015 7.482 1.00 36.47 144 ASP A CA 1
ATOM 1169 C C . ASP A 1 144 ? 28.355 7.067 9.012 1.00 36.47 144 ASP A C 1
ATOM 1171 O O . ASP A 1 144 ? 28.522 8.109 9.648 1.00 36.47 144 ASP A O 1
ATOM 1175 N N . VAL A 1 145 ? 28.007 5.932 9.625 1.00 41.81 145 VAL A N 1
ATOM 1176 C CA . VAL A 1 145 ? 28.253 5.720 11.060 1.00 41.81 145 VAL A CA 1
ATOM 1177 C C . VAL A 1 145 ? 29.543 4.918 11.166 1.00 41.81 145 VAL A C 1
ATOM 1179 O O . VAL A 1 145 ? 29.554 3.724 10.881 1.00 41.81 145 VAL A O 1
ATOM 1182 N N . GLU A 1 146 ? 30.637 5.596 11.517 1.00 37.53 146 GLU A N 1
ATOM 1183 C CA . GLU A 1 146 ? 31.943 4.971 11.735 1.00 37.53 146 GLU A CA 1
ATOM 1184 C C . GLU A 1 146 ? 31.828 3.821 12.754 1.00 37.53 146 GLU A C 1
ATOM 1186 O O . GLU A 1 146 ? 31.343 4.010 13.874 1.00 37.53 146 GLU A O 1
ATOM 1191 N N . GLU A 1 147 ? 32.274 2.624 12.359 1.00 37.38 147 GLU A N 1
ATOM 1192 C CA . GLU A 1 147 ? 32.494 1.498 13.267 1.00 37.38 147 GLU A CA 1
ATOM 1193 C C . GLU A 1 147 ? 33.508 1.917 14.340 1.00 37.38 147 GLU A C 1
ATOM 1195 O O . GLU A 1 147 ? 34.699 2.075 14.069 1.00 37.38 147 GLU A O 1
ATOM 1200 N N . ILE A 1 148 ? 33.049 2.097 15.580 1.00 42.09 148 ILE A N 1
ATOM 1201 C CA . ILE A 1 148 ? 33.949 2.187 16.729 1.00 42.09 148 ILE A CA 1
ATOM 1202 C C . ILE A 1 148 ? 34.394 0.757 17.047 1.00 42.09 148 ILE A C 1
ATOM 1204 O O . ILE A 1 148 ? 33.680 0.011 17.717 1.00 42.09 148 ILE A O 1
ATOM 1208 N N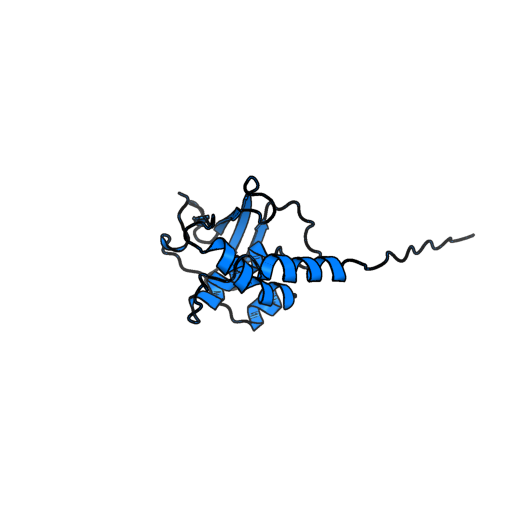 . ASP A 1 149 ? 35.568 0.383 16.539 1.00 42.16 149 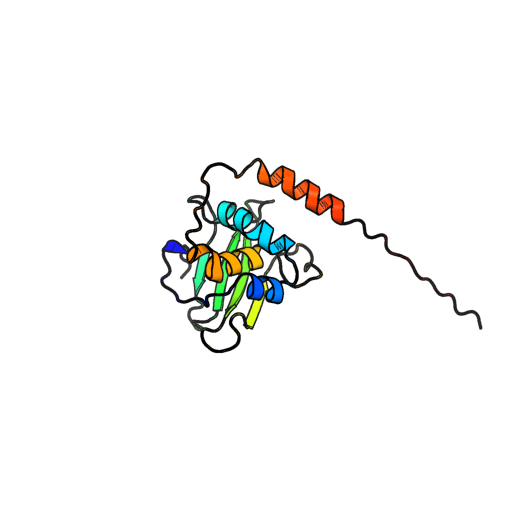ASP A N 1
ATOM 1209 C CA . ASP A 1 149 ? 36.291 -0.829 16.926 1.00 42.16 149 ASP A CA 1
ATOM 1210 C C . ASP A 1 149 ? 36.657 -0.748 18.416 1.00 42.16 149 ASP A C 1
ATOM 1212 O O . ASP A 1 149 ? 37.588 -0.047 18.819 1.00 42.16 149 ASP A O 1
ATOM 1216 N N . SER A 1 150 ? 35.885 -1.429 19.264 1.00 46.22 150 SER A N 1
ATOM 1217 C CA . SER A 1 150 ? 36.223 -1.625 20.670 1.00 46.22 150 SER A CA 1
ATOM 1218 C C . SER A 1 150 ? 36.962 -2.952 20.846 1.00 46.22 150 SER A C 1
ATOM 1220 O O . SER A 1 150 ? 36.393 -3.925 21.344 1.00 46.22 150 SER A O 1
ATOM 1222 N N . ASN A 1 151 ? 38.239 -2.985 20.467 1.00 44.31 151 ASN A N 1
ATOM 1223 C CA . ASN A 1 151 ? 39.173 -3.974 20.997 1.00 44.31 151 ASN A CA 1
ATOM 1224 C C . ASN A 1 151 ? 39.441 -3.637 22.473 1.00 44.31 151 ASN A C 1
ATOM 1226 O O . ASN A 1 151 ? 40.119 -2.660 22.793 1.00 44.31 151 ASN A O 1
ATOM 1230 N N . HIS A 1 152 ? 38.848 -4.415 23.379 1.00 42.94 152 HIS A N 1
ATOM 1231 C CA . HIS A 1 152 ? 39.220 -4.428 24.790 1.00 42.94 152 HIS A CA 1
ATOM 1232 C C . HIS A 1 152 ? 40.151 -5.621 25.006 1.00 42.94 152 HIS A C 1
ATOM 1234 O O . HIS A 1 152 ? 39.694 -6.757 25.115 1.00 42.94 152 HIS A O 1
ATOM 1240 N N . ASP A 1 153 ? 41.454 -5.351 24.999 1.00 49.31 153 ASP A N 1
ATOM 1241 C CA . ASP A 1 153 ? 42.469 -6.290 25.462 1.00 49.31 153 ASP A CA 1
ATOM 1242 C C . ASP A 1 153 ? 42.305 -6.468 26.982 1.00 49.31 153 ASP A C 1
ATOM 1244 O O . ASP A 1 153 ? 42.558 -5.543 27.757 1.00 49.31 153 ASP A O 1
ATOM 1248 N N . GLU A 1 154 ? 41.856 -7.649 27.411 1.00 48.97 154 GLU A N 1
ATOM 1249 C CA . GLU A 1 154 ? 42.045 -8.118 28.786 1.00 48.97 154 GLU A CA 1
ATOM 1250 C C . GLU A 1 154 ? 43.445 -8.750 28.879 1.00 48.97 154 GLU A C 1
ATOM 1252 O O . GLU A 1 154 ? 43.672 -9.861 28.397 1.00 48.97 154 GLU A O 1
ATOM 1257 N N . GLU A 1 155 ? 44.398 -8.017 29.462 1.00 47.97 155 GLU A N 1
ATOM 1258 C CA . GLU A 1 155 ? 45.650 -8.583 29.976 1.00 47.97 155 GLU A CA 1
ATOM 1259 C C . GLU A 1 155 ? 45.413 -9.116 31.401 1.00 47.97 155 GLU A C 1
ATOM 1261 O O . GLU A 1 155 ? 45.099 -8.339 32.307 1.00 47.97 155 GLU A O 1
ATOM 1266 N N . ASP A 1 156 ? 45.601 -10.427 31.579 1.00 43.91 156 ASP A N 1
ATOM 1267 C CA . ASP A 1 156 ? 45.880 -11.114 32.853 1.00 43.91 156 ASP A CA 1
ATOM 1268 C C . ASP A 1 156 ? 47.352 -11.575 32.875 1.00 43.91 156 ASP A C 1
ATOM 1270 O O . ASP A 1 156 ? 47.824 -12.116 31.842 1.00 43.91 156 ASP A O 1
#

pLDDT: mean 70.45, std 16.89, range [36.47, 93.38]